Protein AF-A0A1V4CML0-F1 (afdb_monomer_lite)

InterPro domains:
  IPR013968 Polyketide synthase-like, ketoreductase domain [PF08659] (1-66)
  IPR036291 NAD(P)-binding domain superfamily [SSF51735] (2-66)
  IPR050091 Polyketide and Nonribosomal Peptide Biosynthesis Enzymes [PTHR43775] (2-66)

Organism: NCBI:txid1507734

pLDDT: mean 94.21, std 3.7, range [76.44, 98.38]

Radius of gyration: 13.49 Å; chains: 1; bounding box: 28×13×40 Å

Foldseek 3Di:
DQDFADDDFAAPVPDDCVSLVRGCCRAPVVLVVVCVVPVPPPDPDDDGDADVCLVVNDHRCPSNND

Structure (mmCIF, N/CA/C/O backbone):
data_AF-A0A1V4CML0-F1
#
_entry.id   AF-A0A1V4CML0-F1
#
loop_
_atom_site.group_PDB
_atom_site.id
_atom_site.type_symbol
_atom_site.label_atom_id
_atom_site.label_alt_id
_atom_site.label_comp_id
_atom_site.label_asym_id
_atom_site.label_entity_id
_atom_site.label_seq_id
_atom_site.pdbx_PDB_ins_code
_atom_site.Cartn_x
_atom_site.Cartn_y
_atom_site.Cartn_z
_atom_site.occupancy
_atom_site.B_iso_or_equiv
_atom_site.auth_seq_id
_atom_site.auth_comp_id
_atom_site.auth_asym_id
_atom_site.auth_atom_id
_atom_site.pdbx_PDB_model_num
ATOM 1 N N . MET A 1 1 ? -4.709 3.681 11.381 1.00 93.00 1 MET A N 1
ATOM 2 C CA . MET A 1 1 ? -4.743 3.661 9.901 1.00 93.00 1 MET A CA 1
ATOM 3 C C . MET A 1 1 ? -3.319 3.777 9.390 1.00 93.00 1 MET A C 1
ATOM 5 O O . MET A 1 1 ? -2.585 4.604 9.915 1.00 93.00 1 MET A O 1
ATOM 9 N N . HIS A 1 2 ? -2.935 2.979 8.399 1.00 96.88 2 HIS A N 1
ATOM 10 C CA . HIS A 1 2 ? -1.643 3.052 7.728 1.00 96.88 2 HIS A CA 1
ATOM 11 C C . HIS A 1 2 ? -1.851 3.532 6.290 1.00 96.88 2 HIS A C 1
ATOM 13 O O . HIS A 1 2 ? -2.466 2.836 5.485 1.00 96.88 2 HIS A O 1
ATOM 19 N N . ALA A 1 3 ? -1.362 4.735 6.003 1.00 95.88 3 ALA A N 1
ATOM 20 C CA . ALA A 1 3 ? -1.453 5.381 4.694 1.00 95.88 3 ALA A CA 1
ATOM 21 C C . ALA A 1 3 ? -0.087 5.874 4.190 1.00 95.88 3 ALA A C 1
ATOM 23 O O . ALA A 1 3 ? -0.026 6.658 3.247 1.00 95.88 3 ALA A O 1
ATOM 24 N N . ALA A 1 4 ? 1.007 5.429 4.821 1.00 95.00 4 ALA A N 1
ATOM 25 C CA . ALA A 1 4 ? 2.338 5.713 4.313 1.00 95.00 4 ALA A CA 1
ATOM 26 C C . ALA A 1 4 ? 2.539 4.976 2.981 1.00 95.00 4 ALA A C 1
ATOM 28 O O . ALA A 1 4 ? 2.094 3.845 2.781 1.00 95.00 4 ALA A O 1
ATOM 29 N N . GLY A 1 5 ? 3.167 5.660 2.039 1.00 92.38 5 GLY A N 1
ATOM 30 C CA . GLY A 1 5 ? 3.397 5.140 0.707 1.00 92.38 5 GLY A CA 1
ATOM 31 C C . GLY A 1 5 ? 4.142 6.165 -0.125 1.00 92.38 5 GLY A C 1
ATOM 32 O O . GLY A 1 5 ? 3.923 7.367 0.011 1.00 92.38 5 GLY A O 1
ATOM 33 N N . VAL A 1 6 ? 5.025 5.669 -0.980 1.00 94.81 6 VAL A N 1
ATOM 34 C CA . VAL A 1 6 ? 5.705 6.451 -2.010 1.00 94.81 6 VAL A CA 1
ATOM 35 C C . VAL A 1 6 ? 5.463 5.779 -3.356 1.00 94.81 6 VAL A C 1
ATOM 37 O O . VAL A 1 6 ? 5.238 4.569 -3.412 1.00 94.81 6 VAL A O 1
ATOM 40 N N . LEU A 1 7 ? 5.470 6.572 -4.422 1.00 92.62 7 LEU A N 1
ATOM 41 C CA . LEU A 1 7 ? 5.325 6.102 -5.797 1.00 92.62 7 LEU A CA 1
ATOM 42 C C . LEU A 1 7 ? 6.652 6.286 -6.527 1.00 92.62 7 LEU A C 1
ATOM 44 O O . LEU A 1 7 ? 7.291 7.327 -6.383 1.00 92.62 7 LEU A O 1
ATOM 48 N N . ASP A 1 8 ? 7.027 5.295 -7.327 1.00 93.69 8 ASP A N 1
ATOM 49 C CA . ASP A 1 8 ? 8.148 5.375 -8.264 1.00 93.69 8 ASP A CA 1
ATOM 50 C C . ASP A 1 8 ? 7.833 4.499 -9.483 1.00 93.69 8 ASP A C 1
ATOM 52 O O . ASP A 1 8 ? 8.322 3.376 -9.616 1.00 93.69 8 ASP A O 1
ATOM 56 N N . ASP A 1 9 ? 6.935 4.985 -10.339 1.00 93.25 9 ASP A N 1
ATOM 57 C CA . ASP A 1 9 ? 6.448 4.221 -11.483 1.00 93.25 9 ASP A CA 1
ATOM 58 C C . ASP A 1 9 ? 7.562 4.003 -12.523 1.00 93.25 9 ASP A C 1
ATOM 60 O O . ASP A 1 9 ? 8.311 4.906 -12.910 1.00 93.25 9 ASP A O 1
ATOM 64 N N . GLY A 1 10 ? 7.664 2.785 -13.036 1.00 91.50 10 GLY A N 1
ATOM 65 C CA . GLY A 1 10 ? 8.628 2.408 -14.055 1.00 91.50 10 GLY A CA 1
ATOM 66 C C . GLY A 1 10 ? 8.213 1.134 -14.767 1.00 91.50 10 GLY A C 1
ATOM 67 O O . GLY A 1 10 ? 7.553 0.264 -14.200 1.00 91.50 10 GLY A O 1
ATOM 68 N N . LEU A 1 11 ? 8.620 0.994 -16.031 1.00 93.38 11 LEU A N 1
ATOM 69 C CA . LEU A 1 11 ? 8.475 -0.284 -16.725 1.00 93.38 11 LEU A CA 1
ATOM 70 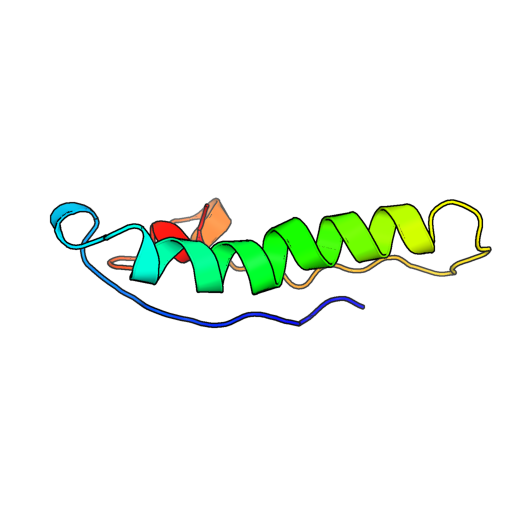C C . LEU A 1 11 ? 9.164 -1.374 -15.906 1.00 93.38 11 LEU A C 1
ATOM 72 O O . LEU A 1 11 ? 10.248 -1.138 -15.373 1.00 93.38 11 LEU A O 1
ATOM 76 N N . LEU A 1 12 ? 8.579 -2.571 -15.866 1.00 91.69 12 L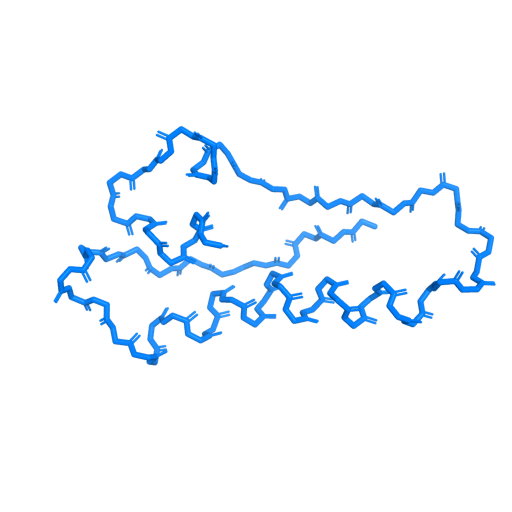EU A N 1
ATOM 77 C CA . LEU A 1 12 ? 9.130 -3.706 -15.121 1.00 91.69 12 LEU A CA 1
ATOM 78 C C . LEU A 1 12 ? 10.611 -3.953 -15.458 1.00 91.69 12 LEU A C 1
ATOM 80 O O . LEU A 1 12 ? 11.424 -4.188 -14.574 1.00 91.69 12 LEU A O 1
ATOM 84 N N . THR A 1 13 ? 10.972 -3.819 -16.735 1.00 94.56 13 THR A N 1
ATOM 85 C CA . THR A 1 13 ? 12.343 -3.982 -17.246 1.00 94.56 13 THR A CA 1
ATOM 86 C C . THR A 1 13 ? 13.311 -2.869 -16.834 1.00 94.56 13 THR A C 1
ATOM 88 O O . THR A 1 13 ? 14.515 -3.017 -17.008 1.00 94.56 13 THR A O 1
ATOM 91 N N . SER A 1 14 ? 12.798 -1.758 -16.306 1.00 92.81 14 SER A N 1
ATOM 92 C CA . SER A 1 14 ? 13.563 -0.596 -15.834 1.00 92.81 14 SER A CA 1
ATOM 93 C C . SER A 1 14 ? 13.625 -0.488 -14.307 1.00 92.81 14 SER A C 1
ATOM 95 O O . SER A 1 14 ? 14.195 0.474 -13.785 1.00 92.81 14 SER A O 1
ATOM 97 N N . LEU A 1 15 ? 13.008 -1.428 -13.583 1.00 94.19 15 LEU A N 1
ATOM 98 C CA . LEU A 1 15 ? 13.043 -1.432 -12.128 1.00 94.19 15 LEU A CA 1
ATOM 99 C C . LEU A 1 15 ? 14.410 -1.900 -11.635 1.00 94.19 15 LEU A C 1
ATOM 101 O O . LEU A 1 15 ? 14.901 -2.965 -12.006 1.00 94.19 15 LEU A O 1
ATOM 105 N N . THR A 1 16 ? 15.001 -1.095 -10.760 1.00 96.31 16 THR A N 1
ATOM 106 C CA . THR A 1 16 ? 16.210 -1.437 -10.012 1.00 96.31 16 THR A CA 1
ATOM 107 C C . THR A 1 16 ? 15.863 -1.595 -8.537 1.00 96.31 16 THR A C 1
ATOM 109 O O . THR A 1 16 ? 14.788 -1.180 -8.093 1.00 96.31 16 THR A O 1
ATOM 112 N N . ARG A 1 17 ? 16.771 -2.177 -7.745 1.00 94.31 17 ARG A N 1
ATOM 113 C CA . ARG A 1 17 ? 16.566 -2.323 -6.296 1.00 94.31 17 ARG A CA 1
ATOM 114 C C . ARG A 1 17 ? 16.278 -0.973 -5.639 1.00 94.31 17 ARG A C 1
ATOM 116 O O . ARG A 1 17 ? 15.376 -0.880 -4.817 1.00 94.31 17 ARG A O 1
ATOM 123 N N . GLU A 1 18 ? 16.992 0.063 -6.051 1.00 96.00 18 GLU A N 1
ATOM 124 C CA . GLU A 1 18 ? 16.910 1.417 -5.499 1.00 96.00 18 GLU A CA 1
ATOM 125 C C . GLU A 1 18 ? 15.543 2.068 -5.752 1.00 96.00 18 GLU A C 1
ATOM 127 O O . GLU A 1 18 ? 15.136 2.937 -4.988 1.00 96.00 18 GLU A O 1
ATOM 132 N N . ARG A 1 19 ? 14.823 1.625 -6.791 1.00 94.00 19 ARG A N 1
ATOM 133 C CA . ARG A 1 19 ? 13.460 2.077 -7.126 1.00 94.00 19 ARG A CA 1
ATOM 134 C C . ARG A 1 19 ? 12.366 1.232 -6.470 1.00 94.00 19 ARG A C 1
ATOM 136 O O . ARG A 1 19 ? 11.237 1.681 -6.294 1.00 94.00 19 ARG A O 1
ATOM 143 N N . VAL A 1 20 ? 12.676 -0.016 -6.118 1.00 95.38 20 VAL A N 1
ATOM 144 C CA . VAL A 1 20 ? 11.727 -0.944 -5.478 1.00 95.38 20 VAL A CA 1
ATOM 145 C C . VAL A 1 20 ? 11.745 -0.790 -3.958 1.00 95.38 20 VAL A C 1
ATOM 147 O O . VAL A 1 20 ? 10.689 -0.723 -3.332 1.00 95.38 20 VAL A O 1
ATOM 150 N N . GLU A 1 21 ? 12.934 -0.713 -3.359 1.00 96.56 21 GLU A N 1
ATOM 151 C CA . GLU A 1 21 ? 13.114 -0.721 -1.904 1.00 96.56 21 GLU A CA 1
ATOM 152 C C . GLU A 1 21 ? 12.353 0.411 -1.189 1.00 96.56 21 GLU A C 1
ATOM 154 O O . GLU A 1 21 ? 11.670 0.116 -0.207 1.00 96.56 21 GLU A O 1
A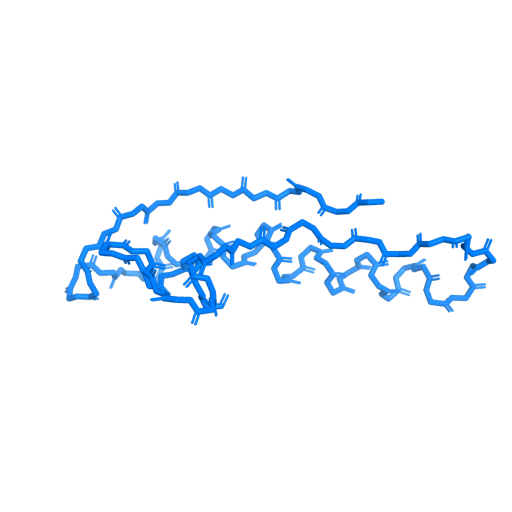TOM 159 N N . PRO A 1 22 ? 12.361 1.674 -1.662 1.00 95.50 22 PRO A N 1
ATOM 160 C CA . PRO A 1 22 ? 11.611 2.741 -1.001 1.00 95.50 22 PRO A CA 1
ATOM 161 C C . PRO A 1 22 ? 10.094 2.511 -1.021 1.00 95.50 22 PRO A C 1
ATOM 163 O O . PRO A 1 22 ? 9.421 2.797 -0.028 1.00 95.50 22 PRO A O 1
ATOM 166 N N . VAL A 1 23 ? 9.561 1.973 -2.127 1.00 96.00 23 VAL A N 1
ATOM 167 C CA . VAL A 1 23 ? 8.124 1.703 -2.306 1.00 96.00 23 VAL A CA 1
ATOM 168 C C . VAL A 1 23 ? 7.665 0.594 -1.363 1.00 96.00 23 VAL A C 1
ATOM 170 O O . VAL A 1 23 ? 6.687 0.776 -0.631 1.00 96.00 23 VAL A O 1
ATOM 173 N N . LEU A 1 24 ? 8.415 -0.512 -1.309 1.00 95.69 24 LEU A N 1
ATOM 174 C CA . LEU A 1 24 ? 8.117 -1.627 -0.410 1.00 95.69 24 LEU A CA 1
ATOM 175 C C . LEU A 1 24 ? 8.304 -1.241 1.056 1.00 95.69 24 LEU A C 1
ATOM 177 O O . LEU A 1 24 ? 7.423 -1.519 1.864 1.00 95.69 24 LEU A O 1
ATOM 181 N N . ARG A 1 25 ? 9.386 -0.539 1.417 1.00 95.62 25 ARG A N 1
ATOM 182 C CA . ARG A 1 25 ? 9.631 -0.137 2.812 1.00 95.62 25 ARG A CA 1
ATOM 183 C C . ARG A 1 25 ? 8.497 0.731 3.362 1.00 95.62 25 ARG A C 1
ATOM 185 O O . ARG A 1 25 ? 8.083 0.558 4.508 1.00 95.62 25 ARG A O 1
ATOM 192 N N . ALA A 1 26 ? 7.987 1.664 2.556 1.00 94.62 26 ALA A N 1
ATOM 193 C CA . ALA A 1 26 ? 6.938 2.584 2.988 1.00 94.62 26 ALA A CA 1
ATOM 194 C C . ALA A 1 26 ? 5.592 1.891 3.255 1.00 94.62 26 ALA A C 1
ATOM 196 O O . ALA A 1 26 ? 4.844 2.372 4.105 1.00 94.62 26 ALA A O 1
ATOM 197 N N . LYS A 1 27 ? 5.294 0.789 2.548 1.00 94.62 27 LYS A N 1
ATOM 198 C CA . LYS A 1 27 ? 4.033 0.043 2.677 1.00 94.62 27 LYS A CA 1
ATOM 199 C C . LYS A 1 27 ? 4.167 -1.237 3.491 1.00 94.62 27 LYS A C 1
ATOM 201 O O . LYS A 1 27 ? 3.440 -1.423 4.456 1.00 94.62 27 LYS A O 1
ATOM 206 N N . VAL A 1 28 ? 5.066 -2.126 3.089 1.00 96.38 28 VAL A N 1
ATOM 207 C CA . VAL A 1 28 ? 5.189 -3.486 3.622 1.00 96.38 28 VAL A CA 1
ATOM 208 C C . VAL A 1 28 ? 5.903 -3.464 4.966 1.00 96.38 28 VAL A C 1
ATOM 210 O O . VAL A 1 28 ? 5.286 -3.792 5.978 1.00 96.38 28 VAL A O 1
ATOM 213 N N . ASP A 1 29 ? 7.159 -3.008 5.006 1.00 97.56 29 ASP A N 1
ATOM 214 C CA . ASP A 1 29 ? 7.949 -3.011 6.247 1.00 97.56 29 ASP A CA 1
ATOM 215 C C . ASP A 1 29 ? 7.278 -2.150 7.323 1.00 97.56 29 ASP A C 1
ATOM 217 O O . ASP A 1 29 ? 7.183 -2.535 8.488 1.00 97.56 29 ASP A O 1
ATOM 221 N N . ALA A 1 30 ? 6.777 -0.975 6.937 1.00 96.62 30 ALA A N 1
ATOM 222 C CA . ALA A 1 30 ? 6.099 -0.075 7.858 1.00 96.62 30 ALA A CA 1
ATOM 223 C C . ALA A 1 30 ? 4.774 -0.653 8.389 1.00 96.62 30 ALA A C 1
ATOM 225 O O . ALA A 1 30 ? 4.502 -0.515 9.584 1.00 96.62 30 ALA A O 1
ATOM 226 N N . ALA A 1 31 ? 3.960 -1.308 7.551 1.00 97.56 31 ALA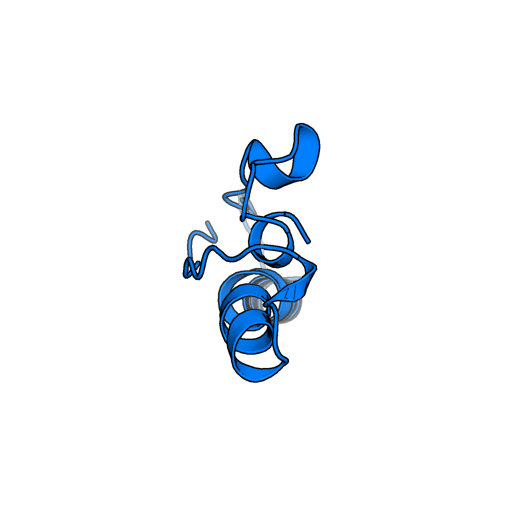 A N 1
ATOM 227 C CA . ALA A 1 31 ? 2.742 -1.971 8.017 1.00 97.56 31 ALA A CA 1
ATOM 228 C C . ALA A 1 31 ? 3.055 -3.162 8.929 1.00 97.56 31 ALA A C 1
ATOM 230 O O . ALA A 1 31 ? 2.378 -3.329 9.943 1.00 97.56 31 ALA A O 1
ATOM 231 N N . TRP A 1 32 ? 4.091 -3.943 8.608 1.00 98.19 32 TRP A N 1
ATOM 232 C CA . TRP A 1 32 ? 4.538 -5.061 9.439 1.00 98.19 32 TRP A CA 1
ATOM 233 C C . TRP A 1 32 ? 5.006 -4.584 10.815 1.00 98.19 32 TRP A C 1
ATOM 235 O O . TRP A 1 32 ? 4.524 -5.059 11.839 1.00 98.19 32 TRP A O 1
ATOM 245 N N . ASN A 1 33 ? 5.861 -3.562 10.852 1.00 98.19 33 ASN A N 1
ATOM 246 C CA . ASN A 1 33 ? 6.311 -2.968 12.109 1.00 98.19 33 ASN A CA 1
ATOM 247 C C . ASN A 1 33 ? 5.142 -2.403 12.922 1.00 98.19 33 ASN A C 1
ATOM 249 O O . ASN A 1 33 ? 5.095 -2.574 14.137 1.00 98.19 33 ASN A O 1
ATOM 253 N N . LEU A 1 34 ? 4.180 -1.744 12.267 1.00 97.56 34 LEU A N 1
ATOM 254 C CA . LEU A 1 34 ? 2.994 -1.241 12.953 1.00 97.56 34 LEU A CA 1
ATOM 255 C C . LEU A 1 34 ? 2.152 -2.387 13.524 1.00 97.56 34 LEU A C 1
ATOM 257 O O . LEU A 1 34 ? 1.655 -2.262 14.640 1.00 97.56 34 LEU A O 1
ATOM 261 N N . HIS A 1 35 ? 1.995 -3.487 12.788 1.00 97.44 35 HIS A N 1
ATOM 262 C CA . HIS A 1 35 ? 1.300 -4.677 13.271 1.00 97.44 35 HIS A CA 1
ATOM 263 C C . HIS A 1 35 ? 1.968 -5.229 14.534 1.00 97.44 35 HIS A C 1
ATOM 265 O O . HIS A 1 35 ? 1.313 -5.303 15.571 1.00 97.44 35 HIS A O 1
ATOM 271 N N . GLU A 1 36 ? 3.272 -5.505 14.483 1.00 98.38 36 GLU A N 1
ATOM 272 C CA . GLU A 1 36 ? 4.033 -6.047 15.617 1.00 98.38 36 GLU A CA 1
ATOM 273 C C . GLU A 1 36 ? 3.944 -5.142 16.855 1.00 98.38 36 GLU A C 1
ATOM 275 O O . GLU A 1 36 ? 3.676 -5.602 17.964 1.00 98.38 36 GLU A O 1
ATOM 280 N N . LEU A 1 37 ? 4.088 -3.827 16.666 1.00 98.12 37 LEU A N 1
ATOM 281 C CA . LEU A 1 37 ? 4.029 -2.849 17.756 1.00 98.12 37 LEU A CA 1
ATOM 282 C C . LEU A 1 37 ? 2.627 -2.671 18.350 1.00 98.12 37 LEU A C 1
ATOM 284 O O . LEU A 1 37 ? 2.495 -2.102 19.434 1.00 98.12 37 LEU A O 1
ATOM 288 N N . THR A 1 38 ? 1.579 -3.113 17.652 1.00 97.81 38 THR A N 1
ATOM 289 C CA . THR A 1 38 ? 0.187 -2.915 18.078 1.00 97.81 38 THR A CA 1
ATOM 290 C C . THR A 1 38 ? -0.579 -4.208 18.346 1.00 97.81 38 THR A C 1
ATOM 292 O O . THR A 1 38 ? -1.712 -4.137 18.814 1.00 97.81 38 THR A O 1
ATOM 295 N N . ALA A 1 39 ? 0.031 -5.378 18.138 1.00 96.38 39 ALA A N 1
ATOM 296 C CA . ALA A 1 39 ? -0.620 -6.687 18.238 1.00 96.38 39 ALA A CA 1
ATOM 297 C C . ALA A 1 39 ? -1.267 -6.979 19.607 1.00 96.38 39 ALA A C 1
ATOM 299 O O . ALA A 1 39 ? -2.219 -7.750 19.683 1.00 96.38 39 ALA A O 1
ATOM 300 N N . GLY A 1 40 ? -0.768 -6.365 20.685 1.00 96.44 40 GLY A N 1
ATOM 301 C CA . GLY A 1 40 ? -1.308 -6.509 22.043 1.00 96.44 40 GLY A CA 1
ATOM 302 C C . GLY A 1 40 ? -2.195 -5.355 22.520 1.00 96.44 40 GLY A C 1
ATOM 303 O O . GLY A 1 40 ? -2.570 -5.333 23.690 1.00 96.44 40 GLY A O 1
ATOM 304 N N . LEU A 1 41 ? -2.483 -4.369 21.669 1.00 9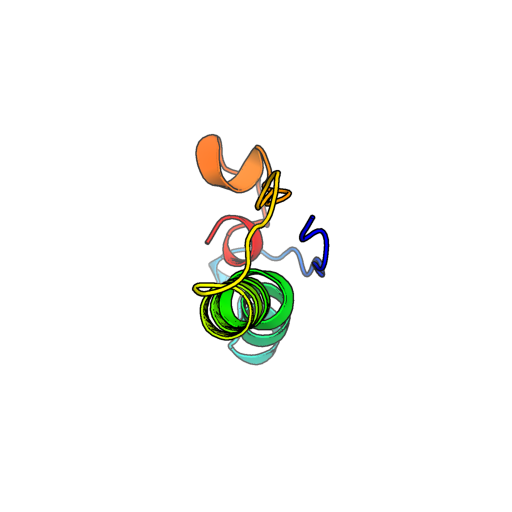7.81 41 LEU A N 1
ATOM 305 C CA . LEU A 1 41 ? -3.295 -3.209 22.036 1.00 97.81 41 LEU A CA 1
ATOM 306 C C . LEU A 1 41 ? -4.775 -3.463 21.733 1.00 97.81 41 LEU A C 1
ATOM 308 O O . LEU A 1 41 ? -5.113 -4.107 20.743 1.00 97.81 41 LEU A O 1
ATOM 312 N N . ASP A 1 42 ? -5.661 -2.880 22.541 1.00 97.19 42 ASP A N 1
ATOM 313 C CA . ASP A 1 42 ? -7.110 -2.902 22.304 1.00 97.19 42 ASP A CA 1
ATOM 314 C C . ASP A 1 42 ? -7.502 -1.873 21.228 1.00 97.19 42 ASP A C 1
ATOM 316 O O . ASP A 1 42 ? -8.074 -0.813 21.495 1.00 97.19 42 ASP A O 1
ATOM 320 N N . LEU A 1 43 ? -7.077 -2.130 19.987 1.00 96.44 43 LEU A N 1
ATOM 321 C CA . LEU A 1 43 ? -7.411 -1.288 18.844 1.00 96.44 43 LEU A CA 1
ATOM 322 C C . LEU A 1 43 ? -8.842 -1.560 18.379 1.00 96.44 43 LEU A C 1
ATOM 324 O O . LEU A 1 43 ? -9.190 -2.684 18.031 1.00 96.44 43 LEU A O 1
ATOM 328 N N . SER A 1 44 ? -9.631 -0.498 18.211 1.00 97.69 44 SER A N 1
ATOM 329 C CA . SER A 1 44 ? -10.935 -0.602 17.545 1.00 97.69 44 SER A CA 1
ATOM 330 C C . SER A 1 44 ? -10.818 -0.973 16.061 1.00 97.69 44 SER A C 1
ATOM 332 O O . SER A 1 44 ? -11.749 -1.552 15.504 1.00 97.69 44 SER A O 1
ATOM 334 N N . ALA A 1 45 ? -9.694 -0.641 15.408 1.00 97.06 45 ALA A N 1
ATOM 335 C CA . ALA A 1 45 ? -9.395 -1.047 14.036 1.00 97.06 45 ALA A CA 1
ATOM 336 C C . ALA A 1 45 ? -7.903 -0.922 13.670 1.00 97.06 45 ALA A C 1
ATOM 338 O O . ALA A 1 45 ? -7.227 0.045 14.035 1.00 97.06 45 ALA A O 1
ATOM 339 N N . PHE A 1 46 ? -7.434 -1.830 12.808 1.00 97.56 46 PHE A N 1
ATOM 340 C CA . PHE A 1 46 ? -6.158 -1.743 12.094 1.00 97.56 46 PHE A CA 1
ATOM 341 C C . PHE A 1 46 ? -6.427 -1.679 10.581 1.00 97.56 46 PHE A C 1
ATOM 343 O O . PHE A 1 46 ? -6.717 -2.684 9.942 1.00 97.56 46 PHE A O 1
ATOM 350 N N . VAL A 1 47 ? -6.396 -0.472 10.009 1.00 97.44 47 VAL A N 1
ATOM 351 C CA . VAL A 1 47 ? -6.798 -0.222 8.610 1.00 97.44 47 VAL A CA 1
ATOM 352 C C . VAL A 1 47 ? -5.581 0.051 7.733 1.00 97.44 47 VAL A C 1
ATOM 354 O O . VAL A 1 47 ? -4.816 0.969 8.042 1.00 97.44 47 VAL A O 1
ATOM 357 N N . LEU A 1 48 ? -5.450 -0.682 6.624 1.00 97.12 48 LEU A N 1
ATOM 358 C CA . LEU A 1 48 ? -4.417 -0.505 5.599 1.00 97.12 48 LEU A CA 1
ATOM 359 C C . LEU A 1 48 ? -4.988 0.194 4.356 1.00 97.12 48 LEU A C 1
ATOM 361 O O . LEU A 1 48 ? -5.980 -0.261 3.789 1.00 97.12 48 LEU A O 1
ATOM 365 N N . PHE A 1 49 ? -4.343 1.269 3.899 1.00 95.31 49 PHE A N 1
ATOM 366 C CA . PHE A 1 49 ? -4.668 1.909 2.621 1.00 95.31 49 PHE A CA 1
ATOM 367 C C . PHE A 1 49 ? -3.915 1.213 1.478 1.00 95.31 49 PHE A C 1
ATOM 369 O O . PHE A 1 49 ? -2.737 1.481 1.212 1.00 95.31 49 PHE A O 1
ATOM 376 N N . SER A 1 50 ? -4.618 0.298 0.809 1.00 93.62 50 SER A N 1
ATOM 377 C CA . SER A 1 50 ? -4.139 -0.408 -0.385 1.00 93.62 50 SER A CA 1
ATOM 378 C C . SER A 1 50 ? -4.460 0.363 -1.680 1.00 93.62 50 SER A C 1
ATOM 380 O O . SER A 1 50 ? -4.898 1.513 -1.643 1.00 93.62 50 SER A O 1
ATOM 382 N N . SER A 1 51 ? -4.213 -0.253 -2.836 1.00 92.44 51 SER A N 1
ATOM 383 C CA . SER A 1 51 ? -4.455 0.310 -4.166 1.00 92.44 51 SER A CA 1
ATOM 384 C C . SER A 1 51 ? -5.113 -0.707 -5.093 1.00 92.44 51 SER A C 1
ATOM 386 O O . SER A 1 51 ? -4.789 -1.892 -5.047 1.00 92.44 51 SER A O 1
ATOM 388 N N . ALA A 1 52 ? -5.949 -0.222 -6.017 1.00 94.31 52 ALA A N 1
ATOM 389 C CA . ALA A 1 52 ? -6.455 -1.026 -7.128 1.00 94.31 52 ALA A CA 1
ATOM 390 C C . ALA A 1 52 ? -5.318 -1.616 -7.981 1.00 94.31 52 ALA A C 1
ATOM 392 O O . ALA A 1 52 ? -5.478 -2.708 -8.515 1.00 94.31 52 ALA A O 1
ATOM 393 N N . ALA A 1 53 ? -4.156 -0.952 -8.052 1.00 91.25 53 ALA A N 1
ATOM 394 C CA . ALA A 1 53 ? -2.980 -1.457 -8.763 1.00 91.25 53 ALA A CA 1
ATOM 395 C C . ALA A 1 53 ? -2.504 -2.824 -8.234 1.00 91.25 53 ALA A C 1
ATOM 397 O O . ALA A 1 53 ? -2.069 -3.651 -9.026 1.00 91.25 53 ALA A O 1
ATOM 398 N N . GLY A 1 54 ? -2.656 -3.103 -6.932 1.00 87.50 54 GLY A N 1
ATOM 399 C CA . GLY A 1 54 ? -2.320 -4.406 -6.340 1.00 87.50 54 GLY A CA 1
ATOM 400 C C . GLY A 1 54 ? -3.319 -5.524 -6.664 1.00 87.50 54 GLY A C 1
ATOM 401 O O . GLY A 1 54 ? -3.052 -6.687 -6.392 1.00 87.50 54 GLY A O 1
ATOM 402 N N . THR A 1 55 ? -4.483 -5.200 -7.238 1.00 92.44 55 THR A N 1
ATOM 403 C CA . THR A 1 55 ? -5.527 -6.181 -7.598 1.00 92.44 55 THR A CA 1
ATOM 404 C C . THR A 1 55 ? -5.720 -6.296 -9.107 1.00 92.44 55 THR A C 1
ATOM 406 O O . THR A 1 55 ? -5.873 -7.393 -9.633 1.00 92.44 55 THR A O 1
ATOM 409 N N . LEU A 1 56 ? -5.731 -5.163 -9.805 1.00 93.06 56 LEU A N 1
ATOM 410 C CA . LEU A 1 56 ? -6.014 -5.060 -11.237 1.00 93.06 56 LEU A CA 1
ATOM 411 C C . LEU A 1 56 ? -4.749 -4.828 -12.073 1.00 93.06 56 LEU A C 1
ATOM 413 O O . LEU A 1 56 ? -4.799 -4.919 -13.297 1.00 93.06 56 LEU A O 1
ATOM 417 N N . GLY A 1 57 ? -3.621 -4.528 -11.427 1.00 88.44 57 GLY A N 1
ATOM 418 C CA . GLY A 1 57 ? -2.425 -4.047 -12.100 1.00 88.44 57 GLY A CA 1
ATOM 419 C C . GLY A 1 57 ? -2.544 -2.586 -12.540 1.00 88.44 57 GLY A C 1
ATOM 420 O O . GLY A 1 57 ? -3.607 -1.966 -12.518 1.00 88.44 57 GLY A O 1
ATOM 421 N N . GLY A 1 58 ? -1.412 -2.030 -12.950 1.00 89.81 58 GLY A N 1
ATOM 422 C CA . GLY A 1 58 ? -1.305 -0.698 -13.530 1.00 89.81 58 GLY A CA 1
ATOM 423 C C . GLY A 1 58 ? -0.022 -0.622 -14.356 1.00 89.81 58 GLY A C 1
ATOM 424 O O . GLY A 1 58 ? 1.023 -1.071 -13.870 1.00 89.81 58 GLY A O 1
ATOM 425 N N . PRO A 1 59 ? -0.053 -0.114 -15.601 1.00 90.94 59 PRO A N 1
ATOM 426 C CA . PRO A 1 59 ? 1.163 0.071 -16.382 1.00 90.94 59 PRO A CA 1
ATOM 427 C C . PRO A 1 59 ? 2.182 0.909 -15.605 1.00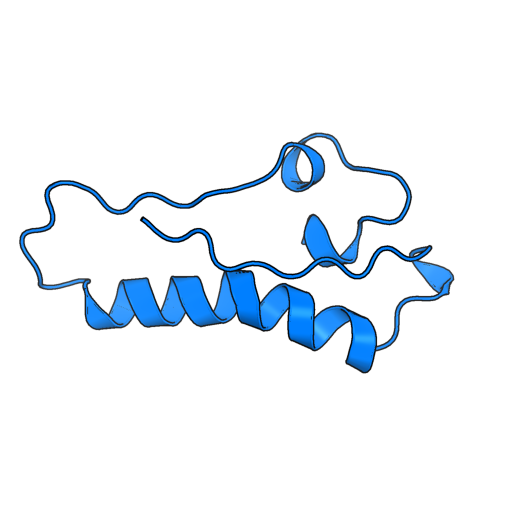 90.94 59 PRO A C 1
ATOM 429 O O . PRO A 1 59 ? 1.869 2.002 -15.149 1.00 90.94 59 PRO A O 1
ATOM 432 N N . GLY A 1 60 ? 3.395 0.383 -15.443 1.00 92.31 60 GLY A N 1
ATOM 433 C CA . GLY A 1 60 ? 4.464 1.057 -14.706 1.00 92.31 60 GLY A CA 1
ATOM 434 C C . GLY A 1 60 ? 4.425 0.889 -13.183 1.00 92.31 60 GLY A C 1
ATOM 435 O O . GLY A 1 60 ? 5.325 1.372 -12.513 1.00 92.31 60 GLY A O 1
ATOM 436 N N . GLN A 1 61 ? 3.436 0.193 -12.618 1.00 93.81 61 GLN A N 1
ATOM 437 C CA . GLN A 1 61 ? 3.232 0.147 -11.164 1.00 93.81 61 GLN A CA 1
ATOM 438 C C . GLN A 1 61 ? 3.614 -1.197 -10.529 1.00 93.81 61 GLN A C 1
ATOM 440 O O . GLN A 1 61 ? 3.095 -1.552 -9.476 1.00 93.81 61 GLN A O 1
ATOM 445 N N . SER A 1 62 ? 4.502 -1.982 -11.148 1.00 89.25 62 SER A N 1
ATOM 446 C CA . SER A 1 62 ? 4.826 -3.331 -10.655 1.00 89.25 62 SER A CA 1
ATOM 447 C C . SER A 1 62 ? 5.479 -3.349 -9.269 1.00 89.25 62 SER A C 1
ATOM 449 O O . SER A 1 62 ? 5.271 -4.301 -8.531 1.00 89.25 62 SER A O 1
ATOM 451 N N . ASN A 1 63 ? 6.240 -2.318 -8.894 1.00 87.12 63 ASN A N 1
ATOM 452 C CA . ASN A 1 63 ? 6.795 -2.173 -7.541 1.00 87.12 63 ASN A CA 1
ATOM 453 C C . ASN A 1 63 ? 5.747 -1.727 -6.508 1.00 87.12 63 ASN A C 1
ATOM 455 O O . ASN A 1 63 ? 5.859 -2.083 -5.343 1.00 87.12 63 ASN A O 1
ATOM 459 N N . TYR A 1 64 ? 4.744 -0.955 -6.926 1.00 88.62 64 TYR A N 1
ATOM 460 C CA . TYR A 1 64 ? 3.669 -0.450 -6.070 1.00 88.62 64 TYR A CA 1
ATOM 461 C C . TYR A 1 64 ? 2.521 -1.451 -5.881 1.00 88.62 64 TYR A C 1
ATOM 463 O O . TYR A 1 64 ? 1.796 -1.391 -4.889 1.00 88.62 64 TYR A O 1
ATOM 471 N N . ALA A 1 65 ? 2.337 -2.344 -6.853 1.00 85.81 65 ALA A N 1
ATOM 472 C CA . ALA A 1 65 ? 1.376 -3.440 -6.816 1.00 85.81 65 ALA A CA 1
ATOM 473 C C . ALA A 1 65 ? 1.868 -4.659 -6.016 1.00 85.81 65 ALA A C 1
ATOM 475 O O . ALA A 1 65 ? 1.054 -5.529 -5.710 1.00 85.81 65 ALA A O 1
ATOM 476 N N . ALA A 1 66 ? 3.176 -4.734 -5.749 1.00 76.44 66 ALA A N 1
ATOM 477 C CA . ALA A 1 66 ? 3.827 -5.825 -5.030 1.00 76.44 66 ALA A CA 1
ATOM 478 C C . ALA A 1 66 ? 3.589 -5.778 -3.514 1.00 76.44 66 ALA A C 1
ATOM 480 O O . ALA A 1 66 ? 3.358 -4.673 -2.969 1.00 76.44 66 ALA A O 1
#

Secondary structure (DSSP, 8-state):
-B-------B-GGG--HHHHHHHHIIIIIHHHHHHHHHTTS--S---B---THHHH--TTBTTT--

Sequence (66 aa):
MHAAGVLDDGLLTSLTRERVEPVLRAKVDAAWNLHELTAGLDLSAFVLFSSAAGTLGGPGQSNYAA